Protein AF-A0A352S5H6-F1 (afdb_monomer)

Nearest PDB structures (foldseek):
  4qky-assembly1_A  TM=5.402E-01  e=8.134E+00  Bordetella pertussis Tohama I

pLDDT: mean 95.95, std 2.92, range [86.19, 98.62]

Structure (mmCIF, N/CA/C/O backbone):
data_AF-A0A352S5H6-F1
#
_entry.id   AF-A0A352S5H6-F1
#
loop_
_atom_site.group_PDB
_atom_site.id
_atom_site.type_symbol
_atom_site.label_atom_id
_atom_site.label_alt_id
_atom_site.label_comp_id
_atom_site.label_asym_id
_atom_site.label_entity_id
_atom_site.label_seq_id
_atom_site.pdbx_PDB_ins_code
_atom_site.Cartn_x
_atom_site.Cartn_y
_atom_site.Cartn_z
_atom_site.occupancy
_atom_site.B_iso_or_equiv
_atom_site.auth_seq_id
_atom_site.auth_comp_id
_atom_site.auth_asym_id
_atom_site.auth_atom_id
_atom_site.pdbx_PDB_model_num
ATOM 1 N N . VAL A 1 1 ? -1.948 -14.192 3.298 1.00 91.12 1 VAL A N 1
ATOM 2 C CA . VAL A 1 1 ? -1.822 -14.551 1.872 1.00 91.12 1 VAL A CA 1
ATOM 3 C C . VAL A 1 1 ? -1.880 -13.266 1.090 1.00 91.12 1 VAL A C 1
ATOM 5 O O . VAL A 1 1 ? -2.716 -12.431 1.415 1.00 91.12 1 VAL A O 1
ATOM 8 N N . SER A 1 2 ? -0.996 -13.120 0.112 1.00 93.81 2 SER A N 1
ATOM 9 C CA . SER A 1 2 ? -1.008 -12.015 -0.836 1.00 93.81 2 SER A CA 1
ATOM 10 C C . SER A 1 2 ? -1.358 -12.547 -2.223 1.00 93.81 2 SER A C 1
ATOM 12 O O . SER A 1 2 ? -0.979 -13.663 -2.585 1.00 93.81 2 SER A O 1
ATOM 14 N N . VAL A 1 3 ? -2.124 -11.771 -2.982 1.00 97.19 3 VAL A N 1
ATOM 15 C CA . VAL A 1 3 ? -2.403 -12.037 -4.396 1.00 97.19 3 VAL A CA 1
ATOM 16 C C . VAL A 1 3 ? -1.988 -10.806 -5.177 1.00 97.19 3 VAL A C 1
ATOM 18 O O . VAL A 1 3 ? -2.389 -9.699 -4.830 1.00 97.19 3 VAL A O 1
ATOM 21 N N . GLN A 1 4 ? -1.199 -11.005 -6.229 1.00 97.81 4 GLN A N 1
ATOM 22 C CA . GLN A 1 4 ? -0.717 -9.932 -7.085 1.00 97.81 4 GLN A CA 1
ATOM 23 C C . GLN A 1 4 ? -1.146 -10.174 -8.529 1.00 97.81 4 GLN A C 1
ATOM 25 O O . GLN A 1 4 ? -1.053 -11.291 -9.039 1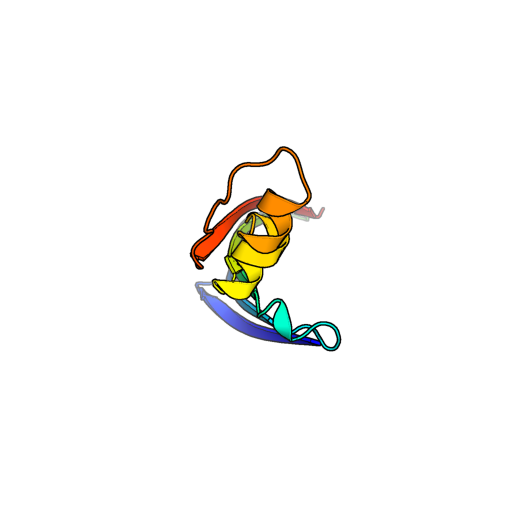.00 97.81 4 GLN A O 1
ATOM 30 N N . ALA A 1 5 ? -1.583 -9.108 -9.190 1.00 98.06 5 ALA A N 1
ATOM 31 C CA . ALA A 1 5 ? -1.801 -9.069 -10.627 1.00 98.06 5 ALA A CA 1
ATOM 32 C C . ALA A 1 5 ? -1.049 -7.873 -11.211 1.00 98.06 5 ALA A C 1
ATOM 34 O O . ALA A 1 5 ? -1.033 -6.797 -10.616 1.00 98.06 5 ALA A O 1
ATOM 35 N N . GLY A 1 6 ? -0.431 -8.050 -12.377 1.00 97.00 6 GLY A N 1
ATOM 36 C CA . GLY A 1 6 ? 0.329 -6.989 -13.025 1.00 97.00 6 GLY A CA 1
ATOM 37 C C . GLY A 1 6 ? 0.255 -7.048 -14.541 1.00 97.00 6 GLY A C 1
ATOM 38 O O . GLY A 1 6 ? -0.010 -8.095 -15.131 1.00 97.00 6 GLY A O 1
ATOM 39 N N . VAL A 1 7 ? 0.488 -5.897 -15.162 1.00 97.31 7 VAL A N 1
ATOM 40 C CA . VAL A 1 7 ? 0.506 -5.714 -16.612 1.00 97.31 7 VAL A CA 1
ATOM 41 C C . VAL A 1 7 ? 1.751 -4.940 -17.022 1.00 97.31 7 VAL A C 1
ATOM 43 O O . VAL A 1 7 ? 2.242 -4.076 -16.293 1.00 97.31 7 VAL A O 1
ATOM 46 N N . ARG A 1 8 ? 2.252 -5.229 -18.224 1.00 96.56 8 ARG A N 1
ATOM 47 C CA . ARG A 1 8 ? 3.173 -4.318 -18.905 1.00 96.56 8 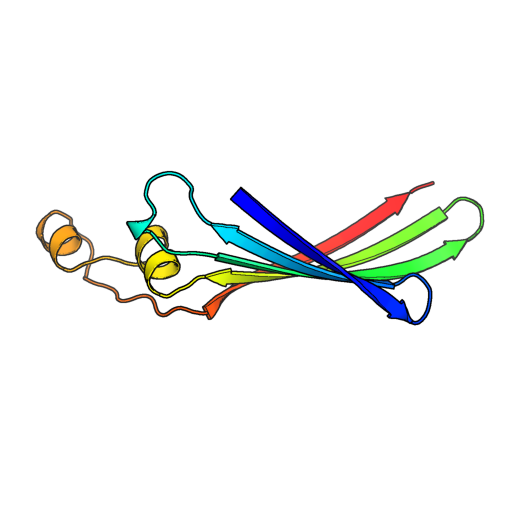ARG A CA 1
ATOM 48 C C . ARG A 1 8 ? 2.360 -3.193 -19.529 1.00 96.56 8 ARG A C 1
ATOM 50 O O . ARG A 1 8 ? 1.333 -3.444 -20.156 1.00 96.56 8 ARG A O 1
ATOM 57 N N . LEU A 1 9 ? 2.819 -1.970 -19.323 1.00 91.44 9 LEU A N 1
ATOM 58 C CA . LEU A 1 9 ? 2.281 -0.775 -19.957 1.00 91.44 9 LEU A CA 1
ATOM 59 C C . LEU A 1 9 ? 3.132 -0.434 -21.191 1.00 91.44 9 LEU A C 1
ATOM 61 O O . LEU A 1 9 ? 3.755 -1.307 -21.794 1.00 91.44 9 LEU A O 1
ATOM 65 N N . PHE A 1 10 ? 3.160 0.841 -21.578 1.00 86.19 10 PHE A N 1
ATOM 66 C CA . PHE A 1 10 ? 3.993 1.334 -22.668 1.00 86.19 10 PHE A CA 1
ATOM 67 C C . PHE A 1 10 ? 5.479 1.024 -22.428 1.00 86.19 10 PHE A C 1
ATOM 69 O O . PHE A 1 10 ? 6.038 1.315 -21.363 1.00 86.19 10 PHE A O 1
ATOM 76 N N . GLY A 1 11 ? 6.119 0.443 -23.444 1.00 86.50 11 GLY A N 1
ATOM 77 C CA . GLY A 1 11 ? 7.511 0.009 -23.376 1.00 86.50 11 GLY A CA 1
ATOM 78 C C . GLY A 1 11 ? 7.715 -1.115 -22.357 1.00 86.50 11 GLY A C 1
ATOM 79 O O . GLY A 1 11 ? 7.047 -2.145 -22.398 1.00 86.50 11 GLY A O 1
ATOM 80 N N . SER A 1 12 ? 8.672 -0.919 -21.454 1.00 89.25 12 SER A N 1
ATOM 81 C CA . SER A 1 12 ? 9.046 -1.859 -20.389 1.00 89.25 12 SER A CA 1
ATOM 82 C C . SER A 1 12 ? 8.520 -1.458 -19.006 1.00 89.25 12 SER A C 1
ATOM 84 O O . SER A 1 12 ? 8.918 -2.054 -18.008 1.00 89.25 12 SER A O 1
ATOM 86 N N . SER A 1 13 ? 7.613 -0.478 -18.932 1.00 95.75 13 SER A N 1
ATOM 87 C CA . SER A 1 13 ? 6.977 -0.083 -17.671 1.00 95.75 13 SER A CA 1
ATOM 88 C C . SER A 1 13 ? 6.004 -1.159 -17.184 1.00 95.75 13 SER A C 1
ATOM 90 O O . SER A 1 13 ? 5.322 -1.798 -17.990 1.00 95.75 13 SER A O 1
ATOM 92 N N . THR A 1 14 ? 5.888 -1.335 -15.871 1.00 97.69 14 THR A N 1
ATOM 93 C CA . THR A 1 14 ? 4.975 -2.309 -15.254 1.00 97.69 14 THR A CA 1
ATOM 94 C C . THR A 1 14 ? 4.058 -1.639 -14.249 1.00 97.69 14 THR A C 1
ATOM 96 O O . THR A 1 14 ? 4.500 -0.807 -13.461 1.00 97.69 14 THR A O 1
ATOM 99 N N . PHE A 1 15 ? 2.790 -2.038 -14.257 1.00 98.00 15 PHE A N 1
ATOM 100 C CA . PHE A 1 15 ? 1.816 -1.680 -13.233 1.00 98.00 15 PHE A CA 1
ATOM 101 C C . PHE A 1 15 ? 1.340 -2.944 -12.526 1.00 98.00 15 PHE A C 1
ATOM 103 O O . PHE A 1 15 ? 0.977 -3.912 -13.198 1.00 98.00 15 PHE A O 1
ATOM 110 N N . SER A 1 16 ? 1.324 -2.942 -11.197 1.00 98.25 16 SER A N 1
ATOM 111 C CA . SER A 1 16 ? 0.829 -4.061 -10.391 1.00 98.25 16 SER A CA 1
ATOM 112 C C . SER A 1 16 ? -0.116 -3.610 -9.292 1.00 98.25 16 SER A C 1
ATOM 114 O O . SER A 1 16 ? -0.022 -2.501 -8.775 1.00 98.25 16 SER A O 1
ATOM 116 N N . VAL A 1 17 ? -1.025 -4.510 -8.932 1.00 98.25 17 VAL A N 1
ATOM 117 C CA . VAL A 1 17 ? -1.897 -4.403 -7.767 1.00 98.25 17 VAL A CA 1
ATOM 118 C C . VAL A 1 17 ? -1.679 -5.641 -6.914 1.00 98.25 17 VAL A C 1
ATOM 120 O O . VAL A 1 17 ? -1.765 -6.765 -7.415 1.00 98.25 17 VAL A O 1
ATOM 123 N N . THR A 1 18 ? -1.441 -5.429 -5.628 1.00 98.56 18 THR A N 1
ATOM 124 C CA . THR A 1 18 ? -1.311 -6.481 -4.624 1.00 98.56 18 THR A CA 1
ATOM 125 C C . THR A 1 18 ? -2.414 -6.325 -3.587 1.00 98.56 18 THR A C 1
ATOM 127 O O . THR A 1 18 ? -2.663 -5.222 -3.101 1.00 98.56 18 THR A O 1
ATOM 130 N N . LEU A 1 19 ? -3.066 -7.431 -3.236 1.00 97.62 19 LEU A N 1
ATOM 131 C CA . LEU A 1 19 ? -4.035 -7.516 -2.148 1.00 97.62 19 LEU A CA 1
ATOM 132 C C . LEU A 1 19 ? -3.507 -8.444 -1.053 1.00 97.62 19 LEU A C 1
ATOM 134 O O . LEU A 1 19 ? -3.205 -9.608 -1.321 1.00 97.62 19 LEU A O 1
ATOM 138 N N . ASP A 1 20 ? -3.478 -7.954 0.181 1.00 96.19 20 ASP A N 1
ATOM 139 C CA . ASP A 1 20 ? -2.993 -8.661 1.360 1.00 96.19 20 ASP A CA 1
ATOM 140 C C . ASP A 1 20 ? -4.149 -9.030 2.297 1.00 96.19 20 ASP A C 1
ATOM 142 O O . ASP A 1 20 ? -4.808 -8.181 2.907 1.00 96.19 20 ASP A O 1
ATOM 146 N N . GLN A 1 21 ? -4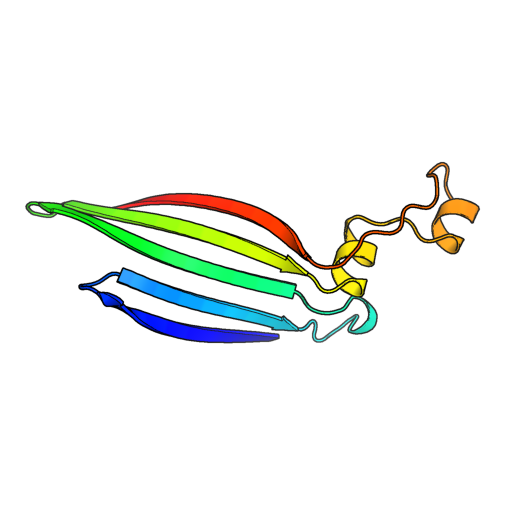.378 -10.337 2.449 1.00 93.44 21 GLN A N 1
ATOM 147 C CA . GLN A 1 21 ? -5.357 -10.888 3.379 1.00 93.44 21 GLN A CA 1
ATOM 148 C C . GLN A 1 21 ? -4.659 -11.643 4.521 1.00 93.44 21 GLN A C 1
ATOM 150 O O . GLN A 1 21 ? -4.017 -12.678 4.282 1.00 93.44 21 GLN A O 1
ATOM 155 N N . PRO A 1 22 ? -4.801 -11.192 5.781 1.00 90.25 22 PRO A N 1
ATOM 156 C CA . PRO A 1 22 ? -4.305 -11.934 6.934 1.00 90.25 22 PRO A CA 1
ATOM 157 C C . PRO A 1 22 ? -4.937 -13.331 7.012 1.00 90.25 22 PRO A C 1
ATOM 159 O O . PRO A 1 22 ? -6.144 -13.483 6.841 1.00 90.25 22 PRO A O 1
ATOM 162 N N . VAL A 1 23 ? -4.127 -14.359 7.280 1.00 90.81 23 VAL A N 1
ATOM 163 C CA . VAL A 1 23 ? -4.620 -15.741 7.494 1.00 90.81 23 VAL A CA 1
ATOM 164 C C . VAL A 1 23 ? -5.019 -15.951 8.954 1.00 90.81 23 VAL A C 1
ATOM 166 O O . VAL A 1 23 ? -5.959 -16.678 9.256 1.00 90.81 23 VAL A O 1
ATOM 169 N N . THR A 1 24 ? -4.332 -15.263 9.865 1.00 89.56 24 THR A N 1
ATOM 170 C CA . THR A 1 24 ? -4.698 -15.144 11.278 1.00 89.56 24 THR A CA 1
ATOM 171 C C . THR A 1 24 ? -5.149 -13.714 11.554 1.00 89.56 24 THR A C 1
ATOM 173 O O . THR A 1 24 ? -4.787 -12.794 10.823 1.00 89.56 24 THR A O 1
ATOM 176 N N . HIS A 1 25 ? -5.945 -13.509 12.606 1.00 87.75 25 HIS A N 1
ATOM 177 C CA . HIS A 1 25 ? -6.462 -12.182 12.966 1.00 87.75 25 HIS A CA 1
ATOM 178 C C . HIS A 1 25 ? -7.226 -11.487 11.821 1.00 87.75 25 HIS A C 1
ATOM 180 O O . HIS A 1 25 ? -7.106 -10.277 11.630 1.00 87.75 25 HIS A O 1
ATOM 186 N N . THR A 1 26 ? -8.050 -12.241 11.083 1.00 88.81 26 THR A N 1
ATOM 187 C CA . THR A 1 26 ? -8.873 -11.758 9.952 1.00 88.81 26 THR A CA 1
ATOM 188 C C . THR A 1 26 ? -9.787 -10.581 10.315 1.00 88.81 26 THR A C 1
ATOM 190 O O . THR A 1 26 ? -10.187 -9.795 9.457 1.00 88.81 26 THR A O 1
ATOM 193 N N . THR A 1 27 ? -10.084 -10.401 11.604 1.00 90.75 27 THR A N 1
ATOM 194 C CA . THR A 1 27 ? -10.833 -9.258 12.142 1.00 90.75 27 THR A CA 1
ATOM 195 C C . THR A 1 27 ? -10.132 -7.914 11.938 1.00 90.75 27 THR A C 1
ATOM 197 O O . THR A 1 27 ? -10.812 -6.888 11.934 1.00 90.75 27 THR A O 1
ATOM 200 N N . ARG A 1 28 ? -8.811 -7.905 11.707 1.00 92.94 28 ARG A N 1
ATOM 201 C CA . ARG A 1 28 ? -8.021 -6.701 11.404 1.00 92.94 28 ARG A CA 1
ATOM 202 C C . ARG A 1 28 ? -8.238 -6.178 9.986 1.00 92.94 28 ARG A C 1
ATOM 204 O O . ARG A 1 28 ? -7.742 -5.114 9.674 1.00 92.94 28 ARG A O 1
ATOM 211 N N . GLY A 1 29 ? -9.008 -6.862 9.142 1.00 95.56 29 GLY A N 1
ATOM 212 C CA . GLY A 1 29 ? -9.286 -6.403 7.783 1.00 95.56 29 GLY A CA 1
ATOM 213 C C . GLY A 1 29 ? -8.151 -6.675 6.801 1.00 95.56 29 GLY A C 1
ATOM 214 O O . GLY A 1 29 ? -7.218 -7.418 7.090 1.00 95.56 29 GLY A O 1
ATOM 215 N N . ILE A 1 30 ? -8.293 -6.089 5.617 1.00 97.19 30 ILE A N 1
ATOM 216 C CA . ILE A 1 30 ? -7.409 -6.274 4.463 1.00 97.19 30 ILE A CA 1
ATOM 217 C C . ILE A 1 30 ? -6.681 -4.974 4.131 1.00 97.19 30 ILE A C 1
ATOM 219 O O . ILE A 1 30 ? -7.192 -3.885 4.437 1.00 97.19 30 ILE A O 1
ATOM 223 N N . SER A 1 31 ? -5.538 -5.106 3.473 1.00 97.88 31 SER A N 1
ATOM 224 C CA . SER A 1 31 ? -4.776 -4.009 2.882 1.00 97.88 31 SER A CA 1
ATOM 225 C C . SER A 1 31 ? -4.237 -4.414 1.515 1.00 97.88 31 SER A C 1
ATOM 227 O O . SER A 1 31 ? -4.522 -5.506 1.024 1.00 97.88 31 SER A O 1
ATOM 229 N N . GLY A 1 32 ? -3.513 -3.518 0.867 1.00 98.06 32 GLY A N 1
ATOM 230 C CA . GLY A 1 32 ? -2.868 -3.789 -0.401 1.00 98.06 32 GLY A CA 1
ATOM 231 C C . GLY A 1 32 ? -2.134 -2.565 -0.908 1.00 98.06 32 GLY A C 1
ATOM 232 O O . GLY A 1 32 ? -2.181 -1.492 -0.303 1.00 98.06 32 GLY A O 1
ATOM 233 N N . HIS A 1 33 ? -1.471 -2.718 -2.042 1.00 98.56 33 HIS A N 1
ATOM 234 C CA . HIS A 1 33 ? -0.754 -1.625 -2.673 1.00 98.56 33 HIS A CA 1
ATOM 235 C C . HIS A 1 33 ? -0.840 -1.692 -4.193 1.00 98.56 33 HIS A C 1
ATOM 237 O O . HIS A 1 33 ? -1.137 -2.735 -4.779 1.00 98.56 33 HIS A O 1
ATOM 243 N N . VAL A 1 34 ? -0.610 -0.545 -4.822 1.00 98.31 34 VAL A N 1
ATOM 244 C CA . VAL A 1 34 ? -0.413 -0.426 -6.264 1.00 98.31 34 VAL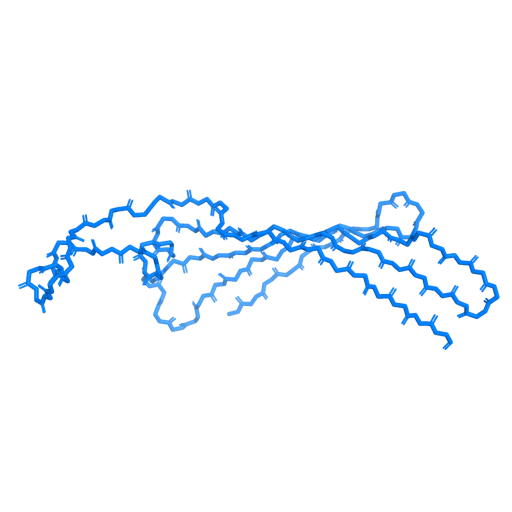 A CA 1
ATOM 245 C C . VAL A 1 34 ? 0.989 0.083 -6.532 1.00 98.31 34 VAL A C 1
ATOM 247 O O . VAL A 1 34 ? 1.442 0.999 -5.844 1.00 98.31 34 VAL A O 1
ATOM 250 N N . ASP A 1 35 ? 1.647 -0.484 -7.536 1.00 98.31 35 ASP A N 1
ATOM 251 C CA . ASP A 1 35 ? 2.999 -0.104 -7.937 1.00 98.31 35 ASP A CA 1
ATOM 252 C C . ASP A 1 35 ? 3.028 0.273 -9.414 1.00 98.31 35 ASP A C 1
ATOM 254 O O . ASP A 1 35 ? 2.413 -0.385 -10.256 1.00 98.31 35 ASP A O 1
A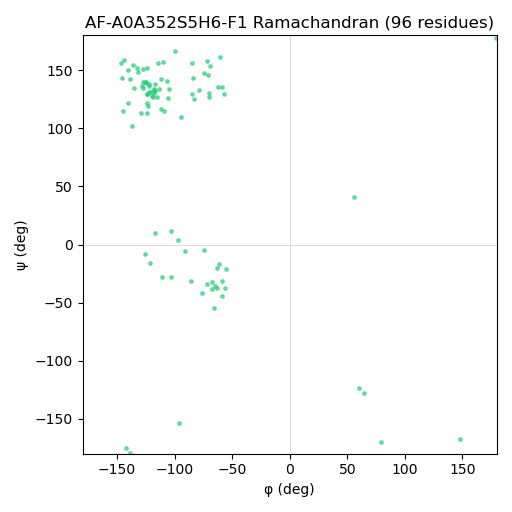TOM 258 N N . LEU A 1 36 ? 3.780 1.322 -9.728 1.00 98.25 36 LEU A N 1
ATOM 259 C CA . LEU A 1 36 ? 4.143 1.705 -11.084 1.00 98.25 36 LEU A CA 1
ATOM 260 C C . LEU A 1 36 ? 5.664 1.788 -11.174 1.00 98.25 36 LEU A C 1
ATOM 262 O O . LEU A 1 36 ? 6.265 2.684 -10.581 1.00 98.25 36 LEU A O 1
ATOM 266 N N . THR A 1 37 ? 6.271 0.889 -11.944 1.00 97.94 37 THR A N 1
ATOM 267 C CA . THR A 1 37 ? 7.709 0.893 -12.230 1.00 97.94 37 THR A CA 1
ATOM 268 C C . THR A 1 37 ? 7.950 1.363 -13.655 1.00 97.94 37 THR A C 1
ATOM 270 O O . THR A 1 37 ? 7.403 0.805 -14.608 1.00 97.94 37 THR A O 1
ATOM 273 N N . MET A 1 38 ? 8.789 2.383 -13.802 1.00 97.19 38 MET A N 1
ATOM 274 C CA . MET A 1 38 ? 9.148 2.997 -15.074 1.00 97.19 38 MET A CA 1
ATOM 275 C C . MET A 1 38 ? 10.669 2.946 -15.259 1.00 97.19 38 MET A C 1
ATOM 277 O O . MET A 1 38 ? 11.393 3.543 -14.459 1.00 97.19 38 MET A O 1
ATOM 281 N N . PRO A 1 39 ? 11.184 2.274 -16.298 1.00 95.50 39 PRO A N 1
ATOM 282 C CA . PRO A 1 39 ? 12.576 2.430 -16.696 1.00 95.50 39 PRO A CA 1
ATOM 283 C C . PRO A 1 39 ? 12.768 3.825 -17.296 1.00 95.50 39 PRO A C 1
ATOM 285 O O . PRO A 1 39 ? 12.030 4.226 -18.195 1.00 95.50 39 PRO A O 1
ATOM 288 N N . ILE A 1 40 ? 13.745 4.567 -16.780 1.00 94.81 40 ILE A N 1
ATOM 289 C CA . ILE A 1 40 ? 14.016 5.956 -17.176 1.00 94.81 40 ILE A CA 1
ATOM 290 C C . ILE A 1 40 ? 15.324 6.103 -17.954 1.00 94.81 40 ILE A C 1
ATOM 292 O O . ILE A 1 40 ? 15.434 7.004 -18.781 1.00 94.81 40 ILE A O 1
ATOM 296 N N . VAL A 1 41 ? 16.301 5.220 -17.726 1.00 93.44 41 VAL A N 1
ATOM 297 C CA . VAL A 1 41 ? 17.582 5.222 -18.444 1.00 93.44 41 VAL A CA 1
ATOM 298 C C . VAL A 1 41 ? 17.946 3.803 -18.844 1.00 93.44 41 VAL A C 1
ATOM 300 O O . VAL A 1 41 ? 17.867 2.881 -18.033 1.00 93.44 41 VAL A O 1
ATOM 303 N N . HIS A 1 42 ? 18.378 3.658 -20.093 1.00 91.56 42 HIS A N 1
ATOM 304 C CA . HIS A 1 42 ? 19.021 2.455 -20.600 1.00 91.56 42 HIS A CA 1
ATOM 305 C C . HIS A 1 42 ? 20.215 2.879 -21.462 1.00 91.56 42 HIS A C 1
ATOM 307 O O . HIS A 1 42 ? 20.028 3.364 -22.580 1.00 91.56 42 HIS A O 1
ATOM 313 N N . ALA A 1 43 ? 21.427 2.789 -20.914 1.00 90.94 43 ALA A N 1
ATOM 314 C CA . ALA A 1 43 ? 22.641 3.283 -21.560 1.00 90.94 43 ALA A CA 1
ATOM 315 C C . ALA A 1 43 ? 23.835 2.374 -21.247 1.00 90.94 43 ALA A C 1
ATOM 317 O O . ALA A 1 43 ? 24.270 2.283 -20.106 1.00 90.94 43 ALA A O 1
ATOM 318 N N . GLY A 1 44 ? 24.388 1.709 -22.264 1.00 91.88 44 GLY A N 1
ATOM 319 C CA . GLY A 1 44 ? 25.454 0.728 -22.048 1.00 91.88 44 GLY A CA 1
ATOM 320 C C . GLY A 1 44 ? 24.970 -0.413 -21.151 1.00 91.88 44 GLY A C 1
ATOM 321 O O . GLY A 1 44 ? 23.962 -1.044 -21.466 1.00 91.88 44 GLY A O 1
ATOM 322 N N . ASN A 1 45 ? 25.666 -0.645 -20.037 1.00 93.56 45 ASN A N 1
ATOM 323 C CA . ASN A 1 45 ? 25.254 -1.630 -19.033 1.00 93.56 45 ASN A CA 1
ATOM 324 C C . ASN A 1 45 ? 24.354 -1.026 -17.938 1.00 93.56 45 ASN A C 1
ATOM 326 O O . ASN A 1 45 ? 23.810 -1.755 -17.114 1.00 93.56 45 ASN A O 1
ATOM 330 N N . ASP A 1 46 ? 24.150 0.294 -17.949 1.00 95.88 46 ASP A N 1
ATOM 331 C CA . ASP A 1 46 ? 23.359 0.988 -16.944 1.00 95.88 46 ASP A CA 1
ATOM 332 C C . ASP A 1 46 ? 21.860 0.924 -17.252 1.00 95.88 46 ASP A C 1
ATOM 334 O O . ASP A 1 46 ? 21.382 1.369 -18.303 1.00 95.88 46 ASP A O 1
ATOM 338 N N . ASN A 1 47 ? 21.095 0.431 -16.281 1.00 95.69 47 ASN A N 1
ATOM 339 C CA . ASN A 1 47 ? 19.641 0.465 -16.271 1.00 95.69 47 ASN A CA 1
ATOM 340 C C . ASN A 1 47 ? 19.149 1.160 -15.001 1.00 95.69 47 ASN A C 1
ATOM 342 O O . ASN A 1 47 ? 19.452 0.716 -13.892 1.00 95.69 47 ASN A O 1
ATOM 346 N N . ILE A 1 48 ? 18.385 2.240 -15.164 1.00 96.50 48 ILE A N 1
ATOM 347 C CA . ILE A 1 48 ? 17.791 2.983 -14.052 1.00 96.50 48 ILE A CA 1
ATOM 348 C C . ILE A 1 48 ? 16.274 2.932 -14.174 1.00 96.50 48 ILE A C 1
ATOM 350 O O . ILE A 1 48 ? 15.709 3.271 -15.216 1.00 96.50 48 ILE A O 1
ATOM 354 N N . SER A 1 49 ? 15.608 2.572 -13.080 1.00 97.56 49 SER A N 1
ATOM 355 C CA . SER A 1 49 ? 14.152 2.571 -12.967 1.00 97.56 49 SER A CA 1
ATOM 356 C C . SER A 1 49 ? 13.678 3.350 -11.746 1.00 97.56 49 SER A C 1
ATOM 358 O O . SER A 1 49 ? 14.371 3.434 -10.733 1.00 97.56 49 SER A O 1
ATOM 360 N N . VAL A 1 50 ? 12.480 3.918 -11.852 1.00 98.06 50 VAL A N 1
ATOM 361 C CA . VAL A 1 50 ? 11.762 4.578 -10.759 1.00 98.06 50 VAL A CA 1
ATOM 362 C C . VAL A 1 50 ? 10.522 3.759 -10.450 1.00 98.06 50 VAL A C 1
ATOM 364 O O . VAL A 1 50 ? 9.801 3.382 -11.371 1.00 98.06 50 VAL A O 1
ATOM 367 N N . THR A 1 51 ? 10.253 3.502 -9.173 1.00 98.44 51 THR A N 1
ATOM 368 C CA . THR A 1 51 ? 9.006 2.865 -8.736 1.00 98.44 51 THR A CA 1
ATOM 369 C C . THR A 1 51 ? 8.247 3.784 -7.796 1.00 98.44 51 THR A C 1
ATOM 371 O O . THR A 1 51 ? 8.806 4.270 -6.816 1.00 98.44 51 THR A O 1
ATOM 374 N N . GLY A 1 52 ? 6.974 4.027 -8.101 1.00 98.44 52 GLY A N 1
ATOM 375 C CA . GLY A 1 52 ? 6.022 4.661 -7.193 1.00 98.44 52 GLY A CA 1
ATOM 376 C C . GLY A 1 52 ? 5.056 3.625 -6.630 1.00 98.44 52 GLY A C 1
ATOM 377 O O . GLY A 1 52 ? 4.498 2.844 -7.398 1.00 98.44 52 GLY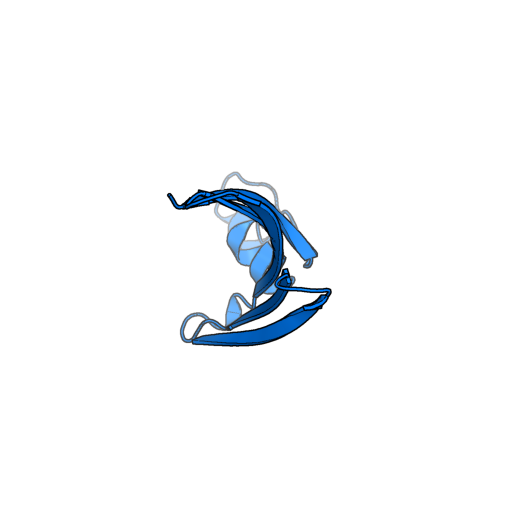 A O 1
ATOM 378 N N . THR A 1 53 ? 4.830 3.653 -5.319 1.00 98.62 53 THR A N 1
ATOM 379 C CA . THR A 1 53 ? 3.924 2.740 -4.612 1.00 98.62 53 THR A CA 1
ATOM 380 C C . THR A 1 53 ? 2.931 3.525 -3.766 1.00 98.62 5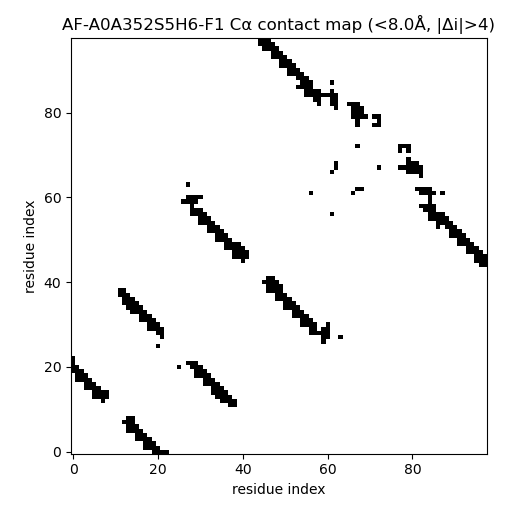3 THR A C 1
ATOM 382 O O . THR A 1 53 ? 3.319 4.432 -3.025 1.00 98.62 53 THR A O 1
ATOM 385 N N . LEU A 1 54 ? 1.653 3.152 -3.834 1.00 98.56 54 LEU A N 1
ATOM 386 C CA . LEU A 1 54 ? 0.617 3.619 -2.912 1.00 98.56 54 LEU A CA 1
ATOM 387 C C . LEU A 1 54 ? 0.037 2.425 -2.161 1.00 98.56 54 LEU A C 1
ATOM 389 O O . LEU A 1 54 ? -0.426 1.479 -2.791 1.00 98.56 54 LEU A O 1
ATOM 393 N N . HIS A 1 55 ? 0.024 2.491 -0.832 1.00 98.44 55 HIS A N 1
ATOM 394 C CA . HIS A 1 55 ? -0.578 1.479 0.033 1.00 98.44 55 HIS A CA 1
ATOM 395 C C . HIS A 1 55 ? -1.888 1.996 0.632 1.00 98.44 55 HIS A C 1
ATOM 397 O O . HIS A 1 55 ? -1.994 3.170 1.004 1.00 98.44 55 HIS A O 1
ATOM 403 N N . ALA A 1 56 ? -2.883 1.113 0.710 1.00 98.19 56 ALA A N 1
ATOM 404 C CA . ALA A 1 56 ? -4.183 1.404 1.287 1.00 98.19 56 ALA A CA 1
ATOM 405 C C . ALA A 1 56 ? -4.729 0.237 2.112 1.00 98.19 56 ALA A C 1
ATOM 407 O O . ALA A 1 56 ? -4.527 -0.940 1.808 1.00 98.19 56 ALA A O 1
ATOM 408 N N . GLY A 1 57 ? -5.517 0.584 3.126 1.00 97.88 57 GLY A N 1
ATOM 409 C CA . GLY A 1 57 ? -6.180 -0.360 4.013 1.00 97.88 57 GLY A CA 1
ATOM 410 C C . GLY A 1 57 ? -7.692 -0.181 4.077 1.00 97.88 57 GLY A C 1
ATOM 411 O O . GLY A 1 57 ? -8.233 0.920 3.960 1.00 97.88 57 GLY A O 1
ATOM 412 N N . SER A 1 58 ? -8.398 -1.278 4.347 1.00 97.81 58 SER A N 1
ATOM 413 C CA . SER A 1 58 ? -9.796 -1.231 4.791 1.00 97.81 58 SER A CA 1
ATOM 414 C C . SER A 1 58 ? -9.938 -0.457 6.111 1.00 97.81 58 SER A C 1
ATOM 416 O O . SER A 1 58 ? -8.986 -0.339 6.876 1.00 97.81 58 SER A O 1
ATOM 418 N N . GLY A 1 59 ? -11.147 0.007 6.450 1.00 97.69 59 GLY A N 1
ATOM 419 C CA . GLY A 1 59 ? -11.371 0.697 7.731 1.00 97.69 59 GLY A CA 1
ATOM 420 C C . GLY A 1 59 ? -11.026 -0.157 8.957 1.00 97.69 59 GLY A C 1
ATOM 421 O O . GLY A 1 59 ? -10.557 0.362 9.960 1.00 97.69 59 GLY A O 1
ATOM 422 N N . ARG A 1 60 ? -11.187 -1.486 8.875 1.00 96.94 60 ARG A N 1
ATOM 423 C CA . ARG A 1 60 ? -10.741 -2.394 9.946 1.00 96.94 60 ARG A CA 1
ATOM 424 C C . ARG A 1 60 ? -9.216 -2.428 10.065 1.00 96.94 60 ARG A C 1
ATOM 426 O O . ARG A 1 60 ? -8.718 -2.450 11.187 1.00 96.94 60 ARG A O 1
ATOM 433 N N . TYR A 1 61 ? -8.507 -2.379 8.937 1.00 97.25 61 TYR A N 1
ATOM 434 C CA . TYR A 1 61 ? -7.044 -2.332 8.901 1.00 97.25 61 TYR A CA 1
ATOM 435 C C . TYR A 1 61 ? -6.538 -1.034 9.506 1.00 97.25 61 TYR A C 1
ATOM 437 O O . TYR A 1 61 ? -5.798 -1.053 10.488 1.00 97.25 61 TYR A O 1
ATOM 445 N N . THR A 1 62 ? -7.007 0.104 8.999 1.00 97.62 62 THR A N 1
ATOM 446 C CA . THR A 1 62 ? -6.534 1.397 9.489 1.00 97.62 62 THR A CA 1
ATOM 447 C C . THR A 1 62 ? -6.924 1.618 10.950 1.00 97.62 62 THR A C 1
ATOM 449 O O . THR A 1 62 ? -6.114 2.120 11.724 1.00 97.62 62 THR A O 1
ATOM 452 N N . GLN A 1 63 ? -8.101 1.156 11.387 1.00 97.38 63 GLN A N 1
ATOM 453 C CA . GLN A 1 63 ? -8.488 1.189 12.800 1.00 97.38 63 GLN A CA 1
ATOM 454 C C . GLN A 1 63 ? -7.579 0.328 13.687 1.00 97.38 63 GLN A C 1
ATOM 456 O O . GLN A 1 63 ? -7.312 0.722 14.820 1.00 97.38 63 GLN A O 1
ATOM 461 N N . ALA A 1 64 ? -7.120 -0.832 13.208 1.00 95.88 64 ALA A N 1
ATOM 462 C CA . ALA A 1 64 ? -6.274 -1.738 13.981 1.00 95.88 64 ALA A CA 1
ATOM 463 C C . ALA A 1 64 ? -4.841 -1.214 14.171 1.00 95.88 64 ALA A C 1
ATOM 465 O O . ALA A 1 64 ? -4.249 -1.473 15.217 1.00 95.88 64 ALA A O 1
ATOM 466 N N . PHE A 1 65 ? -4.296 -0.501 13.180 1.00 95.12 65 PHE A N 1
ATOM 467 C CA . PHE A 1 65 ? -2.901 -0.041 13.189 1.00 95.12 65 PHE A CA 1
ATOM 468 C C . PHE A 1 65 ? -2.730 1.442 13.535 1.00 95.12 65 PHE A C 1
ATOM 470 O O . PHE A 1 65 ? -1.706 1.815 14.102 1.00 95.12 65 PHE A O 1
ATOM 477 N N . PHE A 1 66 ? -3.726 2.280 13.243 1.00 96.19 66 PHE A N 1
ATOM 478 C CA . PHE A 1 66 ? -3.646 3.735 13.421 1.00 96.19 66 PHE A CA 1
ATOM 479 C C . PHE A 1 66 ? -4.782 4.313 14.277 1.00 96.19 66 PHE A C 1
ATOM 481 O O . PHE A 1 66 ? -4.764 5.497 14.608 1.00 96.19 66 PHE A O 1
ATOM 488 N N . GLY A 1 67 ? -5.792 3.508 14.617 1.00 96.75 67 GLY A N 1
ATOM 489 C CA . GLY A 1 67 ? -6.957 3.937 15.386 1.00 96.75 67 GLY A CA 1
ATOM 490 C C . GLY A 1 67 ? -6.894 3.573 16.871 1.00 96.75 67 GLY A C 1
ATOM 491 O O . GLY A 1 67 ? -6.121 2.723 17.304 1.00 96.75 67 GLY A O 1
ATOM 492 N N . VAL A 1 68 ? -7.788 4.183 17.654 1.00 97.81 68 VAL A N 1
ATOM 493 C CA . VAL A 1 68 ? -8.023 3.845 19.065 1.00 97.81 68 VAL A CA 1
ATOM 494 C C . VAL A 1 68 ? -9.518 3.637 19.282 1.00 97.81 68 VAL A C 1
ATOM 496 O O . VAL A 1 68 ? -10.316 4.567 19.178 1.00 97.81 68 VAL A O 1
ATOM 499 N N . THR A 1 69 ? -9.922 2.405 19.580 1.00 96.50 69 THR A N 1
ATOM 500 C CA . THR A 1 69 ? -11.324 2.085 19.885 1.00 96.50 69 THR A CA 1
ATOM 501 C C . THR A 1 69 ? -11.737 2.635 21.252 1.00 96.50 69 THR A C 1
ATOM 503 O O . THR A 1 69 ? -10.904 2.804 22.142 1.00 96.50 69 THR A O 1
ATOM 506 N N . ALA A 1 70 ? -13.041 2.828 21.477 1.00 96.81 70 ALA A N 1
ATOM 507 C CA . ALA A 1 70 ? -13.560 3.244 22.785 1.00 96.81 70 ALA A CA 1
ATOM 508 C C . ALA A 1 70 ? -13.144 2.284 23.920 1.00 96.81 70 ALA A C 1
ATOM 510 O O . ALA A 1 70 ? -12.792 2.716 25.015 1.00 96.81 70 ALA A O 1
ATOM 511 N N . ALA A 1 71 ? -13.108 0.977 23.642 1.00 96.12 71 ALA A N 1
ATOM 512 C CA . ALA A 1 71 ? -12.680 -0.039 24.600 1.00 96.12 71 ALA A CA 1
ATOM 513 C C . ALA A 1 71 ? -11.180 0.043 24.949 1.00 96.12 71 ALA A C 1
ATOM 515 O O . ALA A 1 71 ? -10.804 -0.288 26.076 1.00 96.12 71 ALA A O 1
ATOM 516 N N . GLN A 1 72 ? -10.330 0.456 24.001 1.00 97.12 72 GLN A N 1
ATOM 517 C CA . GLN A 1 72 ? -8.904 0.716 24.235 1.00 97.12 72 GLN A CA 1
ATOM 518 C C . GLN A 1 72 ? -8.697 2.042 24.972 1.00 97.12 72 GLN A C 1
ATOM 520 O O . GLN A 1 72 ? -7.900 2.096 25.906 1.00 97.12 72 GLN A O 1
ATOM 525 N N . ALA A 1 73 ? -9.442 3.088 24.608 1.00 97.56 73 ALA A N 1
ATOM 526 C CA . ALA A 1 73 ? -9.408 4.378 25.295 1.00 97.56 73 ALA A CA 1
ATOM 527 C C . ALA A 1 73 ? -9.786 4.230 26.779 1.00 97.56 73 ALA A C 1
ATOM 529 O O . ALA A 1 73 ? -9.062 4.699 27.646 1.00 97.56 73 ALA A O 1
ATOM 530 N N . ALA A 1 74 ? -10.833 3.456 27.091 1.00 97.81 74 ALA A N 1
ATOM 531 C CA . ALA A 1 74 ? -11.253 3.180 28.470 1.00 97.81 74 ALA A CA 1
ATOM 532 C C . ALA A 1 74 ? -10.199 2.445 29.327 1.00 97.81 74 ALA A C 1
ATOM 534 O O . ALA A 1 74 ? -10.319 2.404 30.549 1.00 97.81 74 ALA A O 1
ATOM 535 N N . ARG A 1 75 ? -9.185 1.835 28.699 1.00 98.00 75 ARG A N 1
ATOM 536 C CA . ARG A 1 75 ? -8.113 1.069 29.359 1.00 98.00 75 ARG A CA 1
ATOM 537 C C . ARG A 1 75 ? -6.730 1.690 29.157 1.00 98.00 75 ARG A C 1
ATOM 539 O O . ARG A 1 75 ? -5.724 1.054 29.457 1.00 98.00 75 ARG A O 1
ATOM 546 N N . SER A 1 76 ? -6.663 2.902 28.617 1.00 96.00 76 SER A N 1
ATOM 547 C CA . SER A 1 76 ? -5.411 3.599 28.334 1.00 96.00 76 SER A CA 1
ATOM 548 C C . SER A 1 76 ?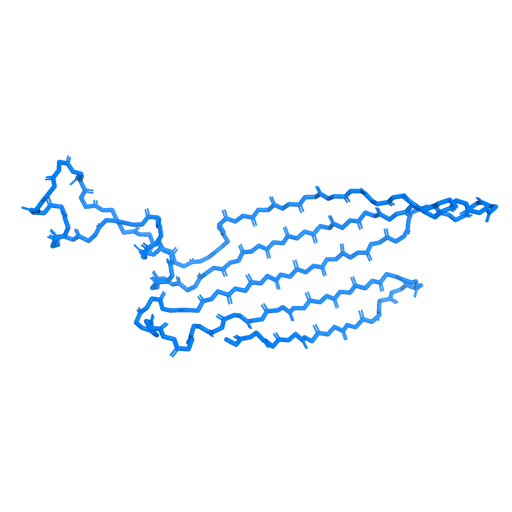 -5.556 5.094 28.617 1.00 96.00 76 SER A C 1
ATOM 550 O O . SER A 1 76 ? -6.568 5.551 29.137 1.00 96.00 76 SER A O 1
ATOM 552 N N . ARG A 1 77 ? -4.514 5.868 28.310 1.00 96.88 77 ARG A N 1
ATOM 553 C CA . ARG A 1 77 ? -4.546 7.338 28.383 1.00 96.88 77 ARG A CA 1
ATOM 554 C C . ARG A 1 77 ? -4.832 7.988 27.025 1.00 96.88 77 ARG A C 1
ATOM 556 O O . ARG A 1 77 ? -4.784 9.209 26.919 1.00 96.88 77 ARG A O 1
ATOM 563 N N . PHE A 1 78 ? -5.092 7.190 25.989 1.00 97.25 78 PHE A N 1
ATOM 564 C CA . PHE A 1 78 ? -5.366 7.691 24.647 1.00 97.25 78 PHE A CA 1
ATOM 565 C C . PHE A 1 78 ? -6.837 8.069 24.483 1.00 97.25 78 PHE A C 1
ATOM 567 O O . PHE A 1 78 ? -7.727 7.392 24.995 1.00 97.25 78 PHE A O 1
ATOM 574 N N . GLN A 1 79 ? -7.087 9.135 23.725 1.00 97.62 79 GLN A N 1
ATOM 575 C CA . GLN A 1 79 ? -8.436 9.492 23.293 1.00 97.62 79 GLN A CA 1
ATOM 576 C C . GLN A 1 79 ? -8.912 8.537 22.190 1.00 97.62 79 GLN A C 1
ATOM 578 O O . GLN A 1 79 ? -8.089 8.074 21.394 1.00 97.62 79 GLN A O 1
ATOM 583 N N . PRO A 1 80 ? -10.221 8.230 22.117 1.00 97.31 80 PRO A N 1
ATOM 584 C CA . PRO A 1 80 ? -10.751 7.425 21.029 1.00 97.31 80 PRO A CA 1
ATOM 585 C C . PRO A 1 80 ? -10.548 8.149 19.694 1.00 97.31 80 PRO A C 1
ATOM 587 O O . PRO A 1 80 ? -10.817 9.343 19.567 1.00 97.31 80 PRO A O 1
ATOM 590 N N . TYR A 1 81 ? -10.095 7.407 18.688 1.00 96.94 81 TYR A N 1
ATOM 591 C CA . TYR A 1 81 ? -9.838 7.913 17.345 1.00 96.94 81 TYR A CA 1
ATOM 592 C C . TYR A 1 81 ? -10.290 6.883 16.313 1.00 96.94 81 TYR A C 1
ATOM 594 O O . TYR A 1 81 ? -9.839 5.731 16.317 1.00 96.94 81 TYR A O 1
ATOM 602 N N . SER A 1 82 ? -11.208 7.298 15.438 1.00 97.00 82 SER A N 1
ATOM 603 C CA . SER A 1 82 ? -11.716 6.448 14.366 1.00 97.00 82 SER A CA 1
ATOM 604 C C . SER A 1 82 ? -10.929 6.695 13.087 1.00 97.00 82 SER A C 1
ATOM 606 O O . SER A 1 82 ? -11.065 7.746 12.459 1.00 97.00 82 SER A O 1
ATOM 608 N N . ALA A 1 83 ? -10.118 5.713 12.702 1.00 96.19 83 ALA A N 1
ATOM 609 C CA . ALA A 1 83 ? -9.403 5.748 11.438 1.00 96.19 83 ALA A CA 1
ATOM 610 C C . ALA A 1 83 ? -10.316 5.214 10.326 1.00 96.19 83 ALA A C 1
ATOM 612 O O . ALA A 1 83 ? -10.921 4.147 10.445 1.00 96.19 83 ALA A O 1
ATOM 613 N N . LYS A 1 84 ? -10.431 5.975 9.237 1.00 96.06 84 LYS A N 1
ATOM 614 C CA . LYS A 1 84 ? -11.176 5.559 8.043 1.00 96.06 84 LYS A CA 1
ATOM 615 C C . LYS A 1 84 ? -10.282 4.712 7.141 1.00 96.06 84 LYS A C 1
ATOM 617 O O . LYS A 1 84 ? -9.060 4.808 7.216 1.00 96.06 84 LYS A O 1
ATOM 622 N N . GLY A 1 85 ? -10.8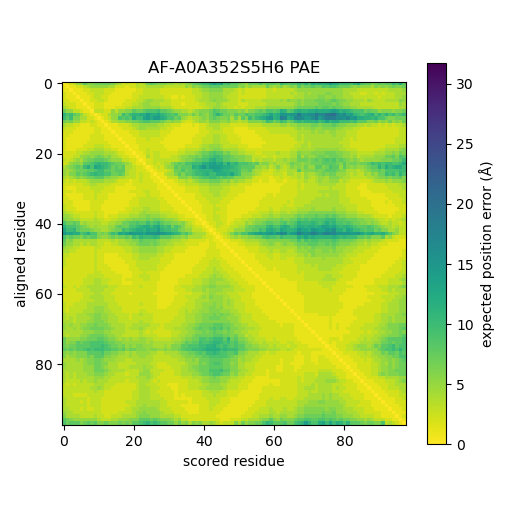89 3.870 6.307 1.00 97.06 85 GLY A N 1
ATOM 623 C CA . GLY A 1 85 ? -10.151 3.160 5.259 1.00 97.06 85 GLY A CA 1
ATOM 624 C C . GLY A 1 85 ? -9.677 4.126 4.173 1.00 97.06 85 GLY A C 1
ATOM 625 O O . GLY A 1 85 ? -10.299 5.170 3.967 1.00 97.06 85 GLY A O 1
ATOM 626 N N . GLY A 1 86 ? -8.597 3.772 3.485 1.00 97.12 86 GLY A N 1
ATOM 627 C CA . GLY A 1 86 ? -7.993 4.601 2.446 1.00 97.12 86 GLY A CA 1
ATOM 628 C C . GLY A 1 86 ? -6.481 4.434 2.374 1.00 97.12 86 GLY A C 1
ATOM 629 O O . GLY A 1 86 ? -5.932 3.503 2.961 1.00 97.12 86 GLY A O 1
ATOM 630 N N . PHE A 1 87 ? -5.837 5.343 1.642 1.00 97.44 87 PHE A N 1
ATOM 631 C CA . PHE A 1 87 ? -4.384 5.394 1.509 1.00 97.44 87 PHE A CA 1
ATOM 632 C C . PHE A 1 87 ? -3.728 5.840 2.815 1.00 97.44 87 PHE A C 1
ATOM 634 O O . PHE A 1 87 ? -4.114 6.862 3.385 1.00 97.44 87 PHE A O 1
ATOM 641 N N . ASP A 1 88 ? -2.728 5.088 3.257 1.00 95.50 88 ASP A N 1
ATOM 642 C CA . ASP A 1 88 ? -1.977 5.356 4.488 1.00 95.50 88 ASP A CA 1
ATOM 643 C C . ASP A 1 88 ? -0.472 5.542 4.249 1.00 95.50 88 ASP A C 1
ATOM 645 O O . ASP A 1 88 ? 0.209 6.127 5.089 1.00 95.50 88 ASP A O 1
ATOM 649 N N . GLN A 1 89 ? 0.041 5.131 3.084 1.00 97.38 89 GLN A N 1
ATOM 650 C CA . GLN A 1 89 ? 1.447 5.303 2.728 1.00 97.38 89 GLN A CA 1
ATOM 651 C C . GLN A 1 89 ? 1.632 5.553 1.226 1.00 97.38 89 GLN A C 1
ATOM 653 O O . GLN A 1 89 ? 0.963 4.959 0.379 1.00 97.38 89 GLN A O 1
ATOM 658 N N . ALA A 1 90 ? 2.604 6.410 0.913 1.00 98.31 90 ALA A N 1
ATOM 659 C CA . ALA A 1 90 ? 3.149 6.605 -0.423 1.00 98.31 90 ALA A CA 1
ATOM 660 C C . ALA A 1 90 ? 4.671 6.427 -0.378 1.00 98.31 90 ALA A C 1
ATOM 662 O O . ALA A 1 90 ? 5.330 6.850 0.574 1.00 98.31 90 ALA A O 1
ATOM 663 N N . THR A 1 91 ? 5.245 5.784 -1.388 1.00 98.50 91 THR A N 1
ATOM 664 C CA . THR A 1 91 ? 6.688 5.531 -1.473 1.00 98.50 91 THR A CA 1
ATOM 665 C C . THR A 1 91 ? 7.171 5.755 -2.898 1.00 98.50 91 THR A C 1
ATOM 667 O O . THR A 1 91 ? 6.470 5.435 -3.853 1.00 98.50 91 THR A O 1
ATOM 670 N N . MET A 1 92 ? 8.371 6.315 -3.038 1.00 98.12 92 MET A N 1
ATOM 671 C CA . MET A 1 92 ? 9.082 6.406 -4.310 1.00 98.12 92 MET A CA 1
ATOM 672 C C . MET A 1 92 ? 10.487 5.843 -4.127 1.00 98.12 92 MET A C 1
ATOM 674 O O . MET A 1 92 ? 11.142 6.132 -3.125 1.00 98.12 92 MET A O 1
ATOM 678 N N . SER A 1 93 ? 10.950 5.048 -5.084 1.00 98.25 93 SER A N 1
ATOM 679 C CA . SER A 1 93 ? 12.289 4.464 -5.082 1.00 98.25 93 SER A CA 1
ATOM 680 C C . SER A 1 93 ? 12.941 4.572 -6.454 1.00 98.25 93 SER A C 1
ATOM 682 O O . SER A 1 93 ? 12.266 4.650 -7.481 1.00 98.25 93 SER A O 1
ATOM 684 N N . VAL A 1 94 ? 14.273 4.579 -6.458 1.00 98.12 94 VAL A N 1
ATOM 685 C CA . VAL A 1 94 ? 15.101 4.506 -7.662 1.00 98.12 94 VAL A CA 1
ATOM 686 C C . VAL A 1 94 ? 15.976 3.267 -7.540 1.00 98.12 94 VAL A C 1
ATOM 688 O O . VAL A 1 94 ? 16.608 3.064 -6.504 1.00 98.12 94 VAL A O 1
ATOM 691 N N . ALA A 1 95 ? 16.011 2.448 -8.585 1.00 97.44 95 ALA A N 1
ATOM 692 C CA . ALA A 1 95 ? 16.894 1.294 -8.681 1.00 97.44 95 ALA A CA 1
ATOM 693 C C . ALA A 1 95 ? 17.840 1.476 -9.868 1.00 97.44 95 ALA A C 1
ATOM 695 O O . ALA A 1 95 ? 17.395 1.823 -10.962 1.00 97.44 95 ALA A O 1
ATOM 696 N N . TRP A 1 96 ? 19.128 1.225 -9.642 1.00 97.06 96 TRP A N 1
ATOM 697 C CA . TRP A 1 96 ? 20.173 1.244 -10.661 1.00 97.06 96 TRP A CA 1
ATOM 698 C C . TRP A 1 96 ? 20.873 -0.116 -10.696 1.00 97.06 96 TRP A C 1
ATOM 700 O O . TRP A 1 96 ? 21.240 -0.664 -9.658 1.00 97.06 96 TRP A O 1
ATOM 710 N N . THR A 1 97 ? 21.019 -0.673 -11.893 1.00 95.25 97 THR A N 1
ATOM 711 C CA . THR A 1 97 ? 21.813 -1.871 -12.185 1.00 95.25 97 THR A CA 1
ATOM 712 C C . THR A 1 97 ? 22.869 -1.510 -13.229 1.00 95.25 97 THR A C 1
ATOM 714 O O . THR A 1 97 ? 22.532 -0.801 -14.176 1.00 95.25 97 THR A O 1
ATOM 717 N N . HIS A 1 98 ? 24.106 -1.977 -13.041 1.00 91.56 98 HIS A N 1
ATOM 718 C CA . HIS A 1 98 ? 25.258 -1.802 -13.935 1.00 91.56 98 HIS A CA 1
ATOM 719 C C . HIS A 1 98 ? 25.823 -3.169 -14.332 1.00 91.56 98 HIS A C 1
ATOM 721 O O . HIS A 1 98 ? 25.703 -4.102 -13.502 1.00 91.56 98 HIS A O 1
#

Solvent-accessible surface area (backbone atoms only — not comparable to full-atom values): 5282 Å² total; per-residue (Å²): 86,74,50,74,52,72,47,74,50,80,84,86,18,38,39,36,43,37,42,37,42,53,84,64,70,56,82,38,41,38,36,31,37,38,40,42,39,38,72,78,45,80,56,93,69,37,39,33,33,39,37,42,36,44,31,33,27,36,39,44,25,28,28,67,78,74,29,30,51,65,76,52,22,78,74,52,93,51,72,62,39,87,37,67,49,45,78,82,46,77,50,76,50,76,50,78,47,110

Foldseek 3Di:
DKDKDKDQDPDRKIKMKMKDQDPPPNQLFIKIKIKIKDFDDDDDQKTKIKMKMWIWTAQSNCCVPPFADPVNVVVDVDDGGRDHTDTDDIDMDMDMGD

Sequence (98 aa):
VSVQAGVRLFGSSTFSVTLDQPVTHTTRGISGHVDLTMPIVHAGNDNISVTGTLHAGSGRYTQAFFGVTAAQAARSRFQPYSAKGGFDQATMSVAWTH

Radius of gyration: 18.46 Å; Cα contacts (8 Å, |Δi|>4): 213; chains: 1; bounding box: 39×25×53 Å

Secondary structure (DSSP, 8-state):
-EEEEEEE-STT-EEEEEEE--SS-GGG--EEEEEEEEEEEEETTEEEEEEEEEEEE-HHHHHHHH-B-HHHHTTSSSPPB-PPSEEEEEEEEEEEE-

Mean predicted aligned error: 3.84 Å